Protein AF-Q3YA37-F1 (afdb_monomer_lite)

Sequence (176 aa):
VKPDPPDDLQAEIMKQGTLKVFWLKPISAAYELKYQVRYSVKAPETNSQVYLLVNETSVIISDIQPCTEMSIEVRCINSHKTGLWSNWSKTWVLNSQDVFYYPKKVLASSGSSMSVSCLFCDNGKKVPSGNITWWLNFGEKIPEHQYRAISDYFSEVTLTDLNTTKPKGKFRYDAL

Radius of gyration: 19.93 Å; chains: 1; bounding box: 53×43×51 Å

Structure (mmCIF, N/CA/C/O backbone):
data_AF-Q3YA37-F1
#
_entry.id   AF-Q3YA37-F1
#
loop_
_atom_site.group_PDB
_atom_sit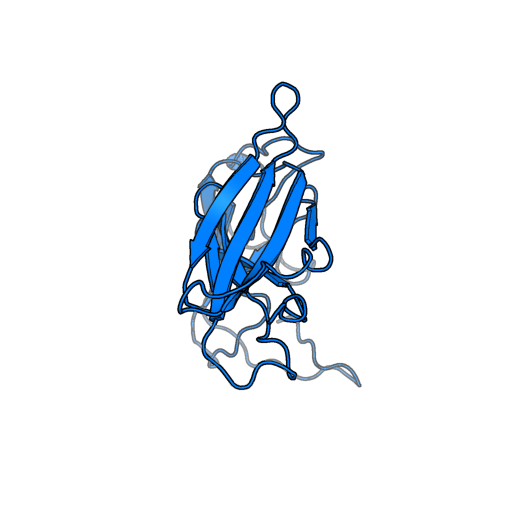e.id
_atom_site.type_symbol
_atom_site.label_atom_id
_atom_site.label_alt_id
_atom_site.label_comp_id
_atom_site.label_asym_id
_atom_site.label_entity_id
_atom_site.label_seq_id
_atom_site.pdbx_PDB_ins_code
_atom_site.Cartn_x
_atom_site.Cartn_y
_atom_site.Cartn_z
_atom_site.occupancy
_atom_site.B_iso_or_equiv
_atom_site.auth_seq_id
_atom_site.auth_comp_id
_atom_site.auth_asym_id
_atom_site.auth_atom_id
_atom_site.pdbx_PDB_model_num
ATOM 1 N N . VAL A 1 1 ? 19.398 -0.847 -25.204 1.00 77.00 1 VAL A N 1
ATOM 2 C CA . VAL A 1 1 ? 17.927 -0.990 -25.326 1.00 77.00 1 VAL A CA 1
ATOM 3 C C . VAL A 1 1 ? 17.275 -0.175 -24.219 1.00 77.00 1 VAL A C 1
ATOM 5 O O . VAL A 1 1 ? 17.827 -0.148 -23.124 1.00 77.00 1 VAL A O 1
ATOM 8 N N . LYS A 1 2 ? 16.184 0.541 -24.510 1.00 90.19 2 LYS A N 1
ATOM 9 C CA . LYS A 1 2 ? 15.376 1.261 -23.514 1.00 90.19 2 LYS A CA 1
ATOM 10 C C . LYS A 1 2 ? 14.102 0.434 -23.275 1.00 90.19 2 LYS A C 1
ATOM 12 O O . LYS A 1 2 ? 13.390 0.228 -24.252 1.00 90.19 2 LYS A O 1
ATOM 17 N N . PRO A 1 3 ? 13.850 -0.082 -22.059 1.00 93.19 3 PRO A N 1
ATOM 18 C CA . PRO A 1 3 ? 12.630 -0.829 -21.769 1.00 93.19 3 PRO A CA 1
ATOM 19 C C . PRO A 1 3 ? 11.413 0.098 -21.661 1.00 93.19 3 PRO A C 1
ATOM 21 O O . PRO A 1 3 ? 11.553 1.303 -21.412 1.00 93.19 3 PRO A O 1
ATOM 24 N N . ASP A 1 4 ? 10.230 -0.492 -21.793 1.00 95.69 4 ASP A N 1
ATOM 25 C CA . ASP A 1 4 ? 8.965 0.151 -21.437 1.00 95.69 4 ASP A CA 1
ATOM 26 C C . ASP A 1 4 ? 8.859 0.346 -19.910 1.00 95.69 4 ASP A C 1
ATOM 28 O O . ASP A 1 4 ? 9.530 -0.359 -19.146 1.00 95.69 4 ASP A O 1
ATOM 32 N N . PRO A 1 5 ? 8.095 1.345 -19.429 1.00 96.94 5 PRO A N 1
ATOM 33 C CA . PRO A 1 5 ? 7.883 1.542 -17.997 1.00 96.94 5 PRO A CA 1
ATOM 34 C C . PRO A 1 5 ? 7.124 0.359 -17.372 1.00 96.94 5 PRO A C 1
ATOM 36 O O . PRO A 1 5 ? 6.339 -0.281 -18.066 1.00 96.94 5 PRO A O 1
ATOM 39 N N . PRO A 1 6 ? 7.317 0.080 -16.070 1.00 97.38 6 PRO A N 1
ATOM 40 C CA . PRO A 1 6 ? 6.510 -0.901 -15.350 1.00 97.38 6 PRO A CA 1
ATOM 41 C C . PRO A 1 6 ? 5.007 -0.617 -15.434 1.00 97.38 6 PRO A C 1
ATOM 43 O O . PRO A 1 6 ? 4.584 0.542 -15.356 1.00 97.38 6 PRO A O 1
ATOM 46 N N . ASP A 1 7 ? 4.226 -1.689 -15.535 1.00 94.81 7 ASP A N 1
ATOM 47 C CA . ASP A 1 7 ? 2.770 -1.647 -15.654 1.00 94.81 7 ASP A CA 1
ATOM 48 C C . ASP A 1 7 ? 2.093 -1.822 -14.286 1.00 94.81 7 ASP A C 1
ATOM 50 O O . ASP A 1 7 ? 2.684 -2.362 -13.354 1.00 94.81 7 ASP A O 1
ATOM 54 N N . ASP A 1 8 ? 0.840 -1.375 -14.175 1.00 95.38 8 ASP A N 1
ATOM 55 C CA . ASP A 1 8 ? -0.047 -1.627 -13.025 1.00 95.38 8 ASP A CA 1
ATOM 56 C C . ASP A 1 8 ? 0.591 -1.358 -11.643 1.00 95.38 8 ASP A C 1
ATOM 58 O O . ASP A 1 8 ? 0.600 -2.205 -10.751 1.00 95.38 8 ASP A O 1
ATOM 62 N N . LEU A 1 9 ? 1.168 -0.161 -11.472 1.00 97.19 9 LEU A N 1
ATOM 63 C CA . LEU A 1 9 ? 1.678 0.284 -10.175 1.00 97.19 9 LEU A CA 1
ATOM 64 C C . LEU A 1 9 ? 0.527 0.434 -9.172 1.00 97.19 9 LEU A C 1
ATOM 66 O O . LEU A 1 9 ? -0.370 1.262 -9.351 1.00 97.19 9 LEU A O 1
ATOM 70 N N . GLN A 1 10 ? 0.610 -0.319 -8.081 1.00 94.06 10 GLN A N 1
ATOM 71 C CA . GLN A 1 10 ? -0.346 -0.313 -6.984 1.00 94.06 10 GLN A CA 1
ATOM 72 C C . GLN A 1 10 ? 0.375 -0.245 -5.637 1.00 94.06 10 GLN A C 1
ATOM 74 O O . GLN A 1 10 ? 1.565 -0.549 -5.515 1.00 94.06 10 GLN A O 1
ATOM 79 N N . ALA A 1 11 ? -0.367 0.143 -4.602 1.00 90.12 11 ALA A N 1
ATOM 80 C CA . ALA A 1 11 ? 0.121 0.099 -3.238 1.00 90.12 11 ALA A CA 1
ATOM 81 C C . ALA A 1 11 ? -0.984 -0.273 -2.244 1.00 90.12 11 ALA A C 1
ATOM 83 O O . ALA A 1 11 ? -2.157 0.068 -2.420 1.00 90.12 11 ALA A O 1
ATOM 84 N N . GLU A 1 12 ? -0.594 -0.975 -1.184 1.00 86.69 12 GLU A N 1
ATOM 85 C CA . GLU A 1 12 ? -1.468 -1.428 -0.108 1.00 86.69 12 GLU A CA 1
ATOM 86 C C . GLU A 1 12 ? -0.856 -1.082 1.251 1.00 86.69 12 GLU A C 1
ATOM 88 O O . GLU A 1 12 ? 0.311 -1.377 1.512 1.00 86.69 12 GLU A O 1
ATOM 93 N N . ILE A 1 13 ? -1.650 -0.445 2.117 1.00 85.00 13 ILE A N 1
ATOM 94 C CA . ILE A 1 13 ? -1.270 -0.224 3.514 1.00 85.00 13 ILE A CA 1
ATOM 95 C C . ILE A 1 13 ? -1.368 -1.560 4.239 1.00 85.00 13 ILE A C 1
ATOM 97 O O . ILE A 1 13 ? -2.408 -2.212 4.227 1.00 85.00 13 ILE A O 1
ATOM 101 N N . MET A 1 14 ? -0.278 -1.939 4.881 1.00 85.50 14 MET A N 1
ATOM 102 C CA . MET A 1 14 ? -0.121 -3.166 5.640 1.00 85.50 14 MET A CA 1
ATOM 103 C C . MET A 1 14 ? -0.253 -2.879 7.143 1.00 85.50 14 MET A C 1
ATOM 105 O O . MET A 1 14 ? -0.517 -1.754 7.584 1.00 85.50 14 MET A O 1
ATOM 109 N N . LYS A 1 15 ? -0.030 -3.907 7.970 1.00 78.81 15 LYS A N 1
ATOM 110 C CA . LYS A 1 15 ? 0.049 -3.734 9.426 1.00 78.81 15 LYS A CA 1
ATOM 111 C C . LYS A 1 15 ? 1.101 -2.683 9.796 1.00 78.81 15 LYS A C 1
ATOM 113 O O . LYS A 1 15 ? 2.104 -2.514 9.099 1.00 78.81 15 LYS A O 1
ATOM 118 N N . GLN A 1 16 ? 0.863 -2.013 10.924 1.00 74.94 16 GLN A N 1
ATOM 119 C CA . GLN A 1 16 ? 1.762 -1.010 11.507 1.00 74.94 16 GLN A CA 1
ATOM 120 C C . GLN A 1 16 ? 2.006 0.218 10.609 1.00 74.94 16 GLN A C 1
ATOM 122 O O . GLN A 1 16 ? 2.973 0.939 10.820 1.00 74.94 16 GLN A O 1
ATOM 127 N N . GLY A 1 17 ? 1.141 0.468 9.618 1.00 75.25 17 GLY A N 1
ATOM 128 C CA . GLY A 1 17 ? 1.246 1.647 8.754 1.00 75.25 17 GLY A CA 1
ATOM 129 C C . GLY A 1 17 ? 2.366 1.573 7.714 1.00 75.25 17 GLY A C 1
ATOM 130 O O . GLY A 1 17 ? 2.787 2.607 7.212 1.00 75.25 17 GLY A O 1
ATOM 131 N N . THR A 1 18 ? 2.853 0.374 7.382 1.00 86.56 18 THR A N 1
ATOM 132 C CA . THR A 1 18 ? 3.827 0.179 6.292 1.00 86.56 18 THR A CA 1
ATOM 133 C C . THR A 1 18 ? 3.122 0.106 4.933 1.00 86.56 18 THR A C 1
ATOM 135 O O . THR A 1 18 ? 1.975 -0.332 4.857 1.00 86.56 18 THR A O 1
ATOM 138 N N . LEU A 1 19 ? 3.776 0.532 3.847 1.00 88.81 19 LEU A N 1
ATOM 139 C CA . LEU A 1 19 ? 3.214 0.500 2.491 1.00 88.81 19 LEU A CA 1
ATOM 140 C C . LEU A 1 19 ? 3.881 -0.601 1.691 1.00 88.81 19 LEU A C 1
ATOM 142 O O . LEU A 1 19 ? 5.085 -0.542 1.445 1.00 88.81 19 LEU A O 1
ATOM 146 N N . LYS A 1 20 ? 3.109 -1.564 1.205 1.00 93.31 20 LYS A N 1
ATOM 147 C CA . LYS A 1 20 ? 3.582 -2.469 0.166 1.00 93.31 20 LYS A CA 1
ATOM 148 C C . LYS A 1 20 ? 3.272 -1.856 -1.190 1.00 93.31 20 LYS A C 1
ATOM 150 O O . LYS A 1 20 ? 2.111 -1.764 -1.566 1.00 93.31 20 LYS A O 1
ATOM 155 N N . VAL A 1 21 ? 4.305 -1.473 -1.927 1.00 95.31 21 VAL A N 1
ATOM 156 C CA . VAL A 1 21 ? 4.206 -1.002 -3.312 1.00 95.31 21 VAL A CA 1
ATOM 157 C C . VAL A 1 21 ? 4.575 -2.155 -4.232 1.00 95.31 21 VAL A C 1
ATOM 159 O O . VAL A 1 21 ? 5.564 -2.842 -3.983 1.00 95.31 21 VAL A O 1
ATOM 162 N N . PHE A 1 22 ? 3.804 -2.386 -5.288 1.00 97.38 22 PHE A N 1
ATOM 163 C CA . PHE A 1 22 ? 4.062 -3.458 -6.245 1.00 97.38 22 PHE A CA 1
ATOM 164 C C . PHE A 1 22 ? 3.600 -3.076 -7.650 1.00 97.38 22 PHE A C 1
ATOM 166 O O . PHE A 1 22 ? 2.759 -2.200 -7.827 1.00 97.38 22 PHE A O 1
ATOM 173 N N . TRP A 1 23 ? 4.202 -3.705 -8.652 1.00 97.94 23 TRP A N 1
ATOM 174 C CA . TRP A 1 23 ? 3.953 -3.438 -10.067 1.00 97.94 23 TRP A CA 1
ATOM 175 C C . TRP A 1 23 ? 4.158 -4.707 -10.891 1.00 97.94 23 TRP A C 1
ATOM 177 O O . TRP A 1 23 ? 4.643 -5.727 -10.396 1.00 97.94 23 TRP A O 1
ATOM 187 N N . LEU A 1 24 ? 3.813 -4.638 -12.171 1.00 97.19 24 LEU A N 1
ATOM 188 C CA . LEU A 1 24 ? 4.059 -5.690 -13.143 1.00 97.19 24 LEU A CA 1
ATOM 189 C C . LEU A 1 24 ? 5.294 -5.374 -13.988 1.00 97.19 24 LEU A C 1
ATOM 191 O O . LEU A 1 24 ? 5.595 -4.226 -14.332 1.00 97.19 24 LEU A O 1
ATOM 195 N N . LYS A 1 25 ? 6.031 -6.434 -14.327 1.00 95.38 25 LYS A N 1
ATOM 196 C CA . LYS A 1 25 ? 7.116 -6.370 -15.304 1.00 95.38 25 LYS A CA 1
ATOM 197 C C . LYS A 1 25 ? 6.522 -6.025 -16.683 1.00 95.38 25 LYS A C 1
ATOM 199 O O . LYS A 1 25 ? 5.542 -6.668 -17.057 1.00 95.38 25 LYS A O 1
ATOM 204 N N . PRO A 1 26 ? 7.126 -5.104 -17.458 1.00 93.81 26 PRO A N 1
ATOM 205 C CA . PRO A 1 26 ? 6.661 -4.810 -18.811 1.00 93.81 26 PRO A CA 1
ATOM 206 C C . PRO A 1 26 ? 6.674 -6.069 -19.686 1.00 93.81 26 PRO A C 1
ATOM 208 O O . PRO A 1 26 ? 7.682 -6.780 -19.727 1.00 93.81 26 PRO A O 1
ATOM 211 N N . ILE A 1 27 ? 5.589 -6.328 -20.419 1.00 88.81 27 ILE A N 1
ATOM 212 C CA . ILE A 1 27 ? 5.433 -7.545 -21.246 1.00 88.81 27 ILE A CA 1
ATOM 213 C C . ILE A 1 27 ? 6.518 -7.639 -22.333 1.00 88.81 27 ILE A C 1
ATOM 215 O O . ILE A 1 27 ? 6.970 -8.730 -22.677 1.00 88.81 27 ILE A O 1
ATOM 219 N N . SER A 1 28 ? 6.982 -6.497 -22.846 1.00 85.44 28 SER A N 1
ATOM 220 C CA . SER A 1 28 ? 8.041 -6.413 -23.859 1.00 85.44 28 SER A CA 1
ATOM 221 C C . SER A 1 28 ? 9.432 -6.812 -23.339 1.00 85.44 28 SER A C 1
ATOM 223 O O . SER A 1 28 ? 10.348 -7.054 -24.130 1.00 85.44 28 SER A O 1
ATOM 225 N N . ALA A 1 29 ? 9.626 -6.904 -22.019 1.00 83.81 29 ALA A N 1
ATOM 226 C CA . ALA A 1 29 ? 10.924 -7.177 -21.417 1.00 83.81 29 ALA A CA 1
ATOM 227 C C . ALA A 1 29 ? 11.203 -8.688 -21.290 1.00 83.81 29 ALA A C 1
ATOM 229 O O . ALA A 1 29 ? 10.882 -9.327 -20.288 1.00 83.81 29 ALA A O 1
ATOM 230 N N . ALA A 1 30 ? 11.916 -9.246 -22.271 1.00 86.12 30 ALA A N 1
ATOM 231 C CA . ALA A 1 30 ? 12.370 -10.645 -22.269 1.00 86.12 30 ALA A CA 1
ATOM 232 C C . ALA A 1 30 ? 13.601 -10.927 -21.372 1.00 86.12 30 ALA A C 1
ATOM 234 O O . ALA A 1 30 ? 14.099 -12.046 -21.330 1.00 86.12 30 ALA A O 1
ATOM 235 N N . TYR A 1 31 ? 14.118 -9.919 -20.668 1.00 87.50 31 TYR A N 1
ATOM 236 C CA . TYR A 1 31 ? 15.343 -9.989 -19.863 1.00 87.50 31 TYR A CA 1
ATOM 237 C C . TYR A 1 31 ? 15.100 -9.517 -18.428 1.00 87.50 31 TYR A C 1
ATOM 239 O O . TYR A 1 31 ? 14.060 -8.929 -18.124 1.00 87.50 31 TYR A O 1
ATOM 247 N N . GLU A 1 32 ? 16.056 -9.776 -17.538 1.00 91.88 32 GLU A N 1
ATOM 248 C CA . GLU A 1 32 ? 15.985 -9.338 -16.143 1.00 91.88 32 GLU A CA 1
ATOM 249 C C . GLU A 1 32 ? 16.104 -7.816 -16.012 1.00 91.88 32 GLU A C 1
ATOM 251 O O . GLU A 1 32 ? 16.886 -7.161 -16.710 1.00 91.88 32 GLU A O 1
ATOM 256 N N . LEU A 1 33 ? 15.332 -7.247 -15.088 1.00 94.44 33 LEU A N 1
ATOM 257 C CA . LEU A 1 33 ? 15.251 -5.807 -14.865 1.00 94.44 33 LEU A CA 1
ATOM 258 C C . LEU A 1 33 ? 15.659 -5.444 -13.439 1.00 94.44 33 LEU A C 1
ATOM 260 O O . LEU A 1 33 ? 15.502 -6.218 -12.502 1.00 94.44 33 LEU A O 1
ATOM 264 N N . LYS A 1 34 ? 16.169 -4.225 -13.290 1.00 95.44 34 LYS A N 1
ATOM 265 C CA . LYS A 1 34 ? 16.292 -3.526 -12.012 1.00 95.44 34 LYS A CA 1
ATOM 266 C C . LYS A 1 34 ? 15.345 -2.349 -12.015 1.00 95.44 34 LYS A C 1
ATOM 268 O O . LYS A 1 34 ? 15.185 -1.686 -13.041 1.00 95.44 34 LYS A O 1
ATOM 273 N N . TYR A 1 35 ? 14.764 -2.068 -10.865 1.00 97.06 35 TYR A N 1
ATOM 274 C CA . TYR A 1 35 ? 13.771 -1.025 -10.704 1.00 97.06 35 TYR A CA 1
ATOM 275 C C . TYR A 1 35 ? 14.312 0.088 -9.824 1.00 97.06 35 TYR A C 1
ATOM 277 O O . TYR A 1 35 ? 15.097 -0.137 -8.900 1.00 97.06 35 TYR A O 1
ATOM 285 N N . GLN A 1 36 ? 13.877 1.301 -10.132 1.00 97.50 36 GLN A N 1
ATOM 286 C CA . GLN A 1 36 ? 14.015 2.441 -9.251 1.00 97.50 36 GLN A CA 1
ATOM 287 C C . GLN A 1 36 ? 12.623 2.931 -8.892 1.00 97.50 36 GLN A C 1
ATOM 289 O O . GLN A 1 36 ? 11.840 3.270 -9.779 1.00 97.50 36 GLN A O 1
ATOM 294 N N . VAL A 1 37 ? 12.350 2.984 -7.598 1.00 97.38 37 VAL A N 1
ATOM 295 C CA . VAL A 1 37 ? 11.141 3.574 -7.036 1.00 97.38 37 VAL A CA 1
ATOM 296 C C . VAL A 1 37 ? 11.489 4.984 -6.592 1.00 97.38 37 VAL A C 1
ATOM 298 O O . VAL A 1 37 ? 12.501 5.184 -5.920 1.00 97.38 37 VAL A O 1
ATOM 301 N N . ARG A 1 38 ? 10.668 5.956 -6.978 1.00 95.38 38 ARG A N 1
ATOM 302 C CA . ARG A 1 38 ? 10.697 7.316 -6.446 1.00 95.38 38 ARG A CA 1
ATOM 303 C C . ARG A 1 38 ? 9.415 7.545 -5.673 1.00 95.38 38 ARG A C 1
ATOM 305 O O . ARG A 1 38 ? 8.337 7.288 -6.203 1.00 95.38 38 ARG A O 1
ATOM 312 N N . TYR A 1 39 ? 9.534 8.082 -4.468 1.00 92.12 39 TYR A N 1
ATOM 313 C CA . TYR A 1 39 ? 8.384 8.624 -3.765 1.00 92.12 39 TYR A CA 1
ATOM 314 C C . TYR A 1 39 ? 8.680 9.990 -3.167 1.00 92.12 39 TYR A C 1
ATOM 316 O O . TYR A 1 39 ? 9.826 10.319 -2.862 1.00 92.12 39 TYR A O 1
ATOM 324 N N . SER A 1 40 ? 7.629 10.787 -3.019 1.00 87.69 40 SER A N 1
ATOM 325 C CA . SER A 1 40 ? 7.673 12.054 -2.299 1.00 87.69 40 SER A CA 1
ATOM 326 C C . SER A 1 40 ? 6.481 12.183 -1.381 1.00 87.69 40 SER A C 1
ATOM 328 O O . SER A 1 40 ? 5.369 11.798 -1.745 1.00 87.69 40 SER A O 1
ATOM 330 N N . VAL A 1 41 ? 6.734 12.764 -0.217 1.00 81.19 41 VAL A N 1
ATOM 331 C CA . VAL A 1 41 ? 5.715 13.132 0.757 1.00 81.19 41 VAL A CA 1
ATOM 332 C C . VAL A 1 41 ? 5.505 14.635 0.637 1.00 81.19 41 VAL A C 1
ATOM 334 O O . VAL A 1 41 ? 6.457 15.404 0.777 1.00 81.19 41 VAL A O 1
ATOM 337 N N . LYS A 1 42 ? 4.276 15.072 0.352 1.00 71.56 42 LYS A N 1
ATOM 338 C CA . LYS A 1 42 ? 3.930 16.495 0.378 1.00 71.56 42 LYS A CA 1
ATOM 339 C C . LYS A 1 42 ? 3.845 16.944 1.835 1.00 71.56 42 LYS A C 1
ATOM 341 O O . LYS A 1 42 ? 2.798 16.820 2.469 1.00 71.56 42 LYS A O 1
ATOM 346 N N . ALA A 1 43 ? 4.957 17.443 2.364 1.00 64.06 43 ALA A N 1
ATOM 347 C CA . ALA A 1 43 ? 5.006 18.126 3.650 1.00 64.06 43 ALA A CA 1
ATOM 348 C C . ALA A 1 43 ? 5.012 19.654 3.439 1.00 64.06 43 ALA A C 1
ATOM 350 O O . ALA A 1 43 ? 5.535 20.117 2.422 1.00 64.06 43 ALA A O 1
ATOM 351 N N . PRO A 1 44 ? 4.482 20.454 4.387 1.00 57.22 44 PRO A N 1
ATOM 352 C CA . PRO A 1 44 ? 4.371 21.910 4.234 1.00 57.22 44 PRO A CA 1
ATOM 353 C C . PRO A 1 44 ? 5.709 22.629 4.002 1.00 57.22 44 PRO A C 1
ATOM 355 O O . PRO A 1 44 ? 5.722 23.722 3.445 1.00 57.22 44 PRO A O 1
ATOM 358 N N . GLU A 1 45 ? 6.830 22.021 4.406 1.00 57.59 45 GLU A N 1
ATOM 359 C CA . GLU A 1 45 ? 8.135 22.693 4.464 1.00 57.59 45 GLU A CA 1
ATOM 360 C C . GLU A 1 45 ? 9.229 22.006 3.627 1.00 57.59 45 GLU A C 1
ATOM 362 O O . GLU A 1 45 ? 10.322 22.545 3.477 1.00 57.59 45 GLU A O 1
ATOM 367 N N . THR A 1 46 ? 8.976 20.822 3.056 1.00 57.94 46 THR A N 1
ATOM 368 C CA . THR A 1 46 ? 9.983 20.089 2.266 1.00 57.94 46 THR A CA 1
ATOM 369 C C . THR A 1 46 ? 9.333 19.086 1.315 1.00 57.94 46 THR A C 1
ATOM 371 O O . THR A 1 46 ? 8.728 18.108 1.741 1.00 57.94 46 THR A O 1
ATOM 374 N N . ASN A 1 47 ? 9.521 19.279 0.006 1.00 63.72 47 ASN A N 1
ATOM 375 C CA . ASN A 1 47 ? 9.260 18.238 -0.992 1.00 63.72 47 ASN A CA 1
ATOM 376 C C . ASN A 1 47 ? 10.474 17.301 -1.049 1.00 63.72 47 ASN A C 1
ATOM 378 O O . ASN A 1 47 ? 11.315 17.415 -1.943 1.00 63.72 47 ASN A O 1
ATOM 382 N N . SER A 1 48 ? 10.617 16.412 -0.065 1.00 74.69 48 SER A N 1
ATOM 383 C CA . SER A 1 48 ? 11.669 15.397 -0.103 1.00 74.69 48 SER A CA 1
ATOM 384 C C . SER A 1 48 ? 11.310 14.316 -1.127 1.00 74.69 48 SER A C 1
ATOM 386 O O . SER A 1 48 ? 10.177 13.838 -1.194 1.00 74.69 48 SER A O 1
ATOM 388 N N . GLN A 1 49 ? 12.282 13.952 -1.966 1.00 86.50 49 GLN A N 1
ATOM 389 C CA . GLN A 1 49 ? 12.180 12.819 -2.883 1.00 86.50 49 GLN A CA 1
ATOM 390 C C . GLN A 1 49 ? 13.142 11.733 -2.427 1.00 86.50 49 GLN A C 1
ATOM 392 O O . GLN A 1 49 ? 14.346 11.970 -2.325 1.00 86.50 49 GLN A O 1
ATOM 397 N N . VAL A 1 50 ? 12.613 10.539 -2.195 1.00 90.94 50 VAL A N 1
ATOM 398 C CA . VAL A 1 50 ? 13.397 9.361 -1.836 1.00 90.94 50 VAL A CA 1
ATOM 399 C C . VAL A 1 50 ? 13.443 8.414 -3.027 1.00 90.94 50 VAL A C 1
ATOM 401 O O . VAL A 1 50 ? 12.460 8.249 -3.751 1.00 90.94 50 VAL A O 1
ATOM 404 N N . TYR A 1 51 ? 14.607 7.801 -3.234 1.00 94.31 51 TYR A N 1
ATOM 405 C CA . TYR A 1 51 ? 14.857 6.866 -4.322 1.00 94.31 51 TYR A CA 1
ATOM 406 C C . TYR A 1 51 ? 15.313 5.522 -3.762 1.00 94.31 51 TYR A C 1
ATOM 408 O O . TYR A 1 51 ? 16.320 5.452 -3.061 1.00 94.31 51 TYR A O 1
ATOM 416 N N . LEU A 1 52 ? 14.612 4.451 -4.126 1.00 95.50 52 LEU A N 1
ATOM 417 C CA . LEU A 1 52 ? 14.955 3.078 -3.757 1.00 95.50 52 LEU A CA 1
ATOM 418 C C . LEU A 1 52 ? 15.319 2.288 -5.013 1.00 95.50 52 LEU A C 1
ATOM 420 O O . LEU A 1 52 ? 14.660 2.420 -6.042 1.00 95.50 52 LEU A O 1
ATOM 424 N N . LEU A 1 53 ? 16.363 1.464 -4.938 1.00 96.12 53 LEU A N 1
ATOM 425 C CA . LEU A 1 53 ? 16.738 0.531 -6.001 1.00 96.12 53 LEU A CA 1
ATOM 426 C C . LEU A 1 53 ? 16.405 -0.890 -5.561 1.00 96.12 53 LEU A C 1
ATOM 428 O O . LEU A 1 53 ? 16.885 -1.334 -4.522 1.00 96.12 53 LEU A O 1
ATOM 432 N N . VAL A 1 54 ? 15.617 -1.601 -6.364 1.00 96.38 54 VAL A N 1
ATOM 433 C CA . VAL A 1 54 ? 15.177 -2.968 -6.060 1.00 96.38 54 VAL A CA 1
ATOM 434 C C . VAL A 1 54 ? 15.271 -3.863 -7.291 1.00 96.38 54 VAL A C 1
ATOM 436 O O . VAL A 1 54 ? 15.191 -3.397 -8.428 1.00 96.38 54 VAL A O 1
ATOM 439 N N . ASN A 1 55 ? 15.468 -5.160 -7.067 1.00 94.69 55 ASN A N 1
ATOM 440 C CA . ASN A 1 55 ? 15.503 -6.161 -8.140 1.00 94.69 55 ASN A CA 1
ATOM 441 C C . ASN A 1 55 ? 14.139 -6.846 -8.332 1.00 94.69 55 ASN A C 1
ATOM 443 O O . ASN A 1 55 ? 13.889 -7.446 -9.370 1.00 94.69 55 ASN A O 1
ATOM 447 N N . GLU A 1 56 ? 13.267 -6.753 -7.334 1.00 95.88 56 GLU A N 1
ATOM 448 C CA . GLU A 1 56 ? 11.942 -7.367 -7.326 1.00 95.88 56 GLU A CA 1
ATOM 449 C C . GLU A 1 56 ? 10.881 -6.390 -7.836 1.00 95.88 56 GLU A C 1
ATOM 451 O O . GLU A 1 56 ? 11.111 -5.184 -7.921 1.00 95.88 56 GLU A O 1
ATOM 456 N N . THR A 1 57 ? 9.691 -6.904 -8.146 1.00 96.81 57 THR A N 1
ATOM 457 C CA . THR A 1 57 ? 8.542 -6.096 -8.581 1.00 96.81 57 THR A CA 1
ATOM 458 C C . THR A 1 57 ? 7.692 -5.577 -7.417 1.00 96.81 57 THR A C 1
ATOM 460 O O . THR A 1 57 ? 6.513 -5.264 -7.581 1.00 96.81 57 THR A O 1
ATOM 463 N N . SER A 1 58 ? 8.273 -5.518 -6.216 1.00 97.38 58 SER A N 1
ATOM 464 C CA . SER A 1 58 ? 7.639 -4.937 -5.038 1.00 97.38 58 SER A CA 1
ATOM 465 C C . SER A 1 58 ? 8.661 -4.396 -4.045 1.00 97.38 58 SER A C 1
ATOM 467 O O . SER A 1 58 ? 9.815 -4.820 -4.039 1.00 97.38 58 SER A O 1
ATOM 469 N N . VAL A 1 59 ? 8.230 -3.464 -3.197 1.00 96.50 59 VAL A N 1
ATOM 470 C CA . VAL A 1 59 ? 9.021 -2.904 -2.097 1.00 96.50 59 VAL A CA 1
ATOM 471 C C . VAL A 1 59 ? 8.113 -2.551 -0.919 1.00 96.50 59 VAL A C 1
ATOM 473 O O . VAL A 1 59 ? 6.951 -2.189 -1.109 1.00 96.50 59 VAL A O 1
ATOM 476 N N . ILE A 1 60 ? 8.644 -2.654 0.300 1.00 94.38 60 ILE A N 1
ATOM 477 C CA . ILE A 1 60 ? 7.981 -2.174 1.516 1.00 94.38 60 ILE A CA 1
ATOM 478 C C . ILE A 1 60 ? 8.588 -0.821 1.895 1.00 94.38 60 ILE A C 1
ATOM 480 O O . ILE A 1 60 ? 9.805 -0.704 2.018 1.00 94.38 60 ILE A O 1
ATOM 484 N N . ILE A 1 61 ? 7.736 0.184 2.079 1.00 90.81 61 ILE A N 1
ATOM 485 C CA . ILE A 1 61 ? 8.091 1.522 2.558 1.00 90.81 61 ILE A CA 1
ATOM 486 C C . ILE A 1 61 ? 7.578 1.636 3.995 1.00 90.81 61 ILE A C 1
ATOM 488 O O . ILE A 1 61 ? 6.373 1.548 4.236 1.00 90.81 61 ILE A O 1
ATOM 492 N N . SER A 1 62 ? 8.490 1.774 4.954 1.00 85.00 62 SER A N 1
ATOM 493 C CA . SER A 1 62 ? 8.161 1.731 6.388 1.00 85.00 62 SER A CA 1
ATOM 494 C C . SER A 1 62 ? 8.007 3.113 7.026 1.00 85.00 62 SER A C 1
ATOM 496 O O . SER A 1 62 ? 7.469 3.230 8.118 1.00 85.00 62 SER A O 1
ATOM 498 N N . ASP A 1 63 ? 8.481 4.1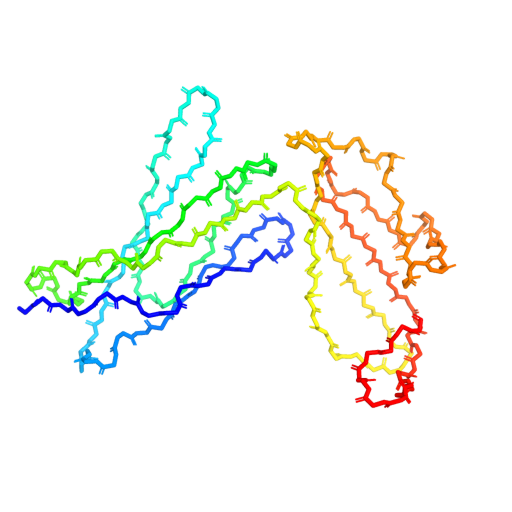53 6.352 1.00 73.44 63 ASP A N 1
ATOM 499 C CA . ASP A 1 63 ? 8.551 5.546 6.791 1.00 73.44 63 ASP A CA 1
ATOM 500 C C . ASP A 1 63 ? 7.396 6.391 6.232 1.00 73.44 63 ASP A C 1
ATOM 502 O O . ASP A 1 63 ? 7.571 7.569 5.918 1.00 73.44 63 ASP A O 1
ATOM 506 N N . ILE A 1 64 ? 6.199 5.808 6.088 1.00 76.56 64 ILE A N 1
ATOM 507 C CA . ILE A 1 64 ? 5.038 6.614 5.700 1.00 76.56 64 ILE A CA 1
ATOM 508 C C . ILE A 1 64 ? 4.711 7.565 6.847 1.00 76.56 64 ILE A C 1
ATOM 510 O O . ILE A 1 64 ? 4.425 7.126 7.960 1.00 76.56 64 ILE A O 1
ATOM 514 N N . GLN A 1 65 ? 4.667 8.860 6.552 1.00 76.44 65 GLN A N 1
ATOM 515 C CA . GLN A 1 65 ? 4.053 9.832 7.442 1.00 76.44 65 GLN A CA 1
ATOM 516 C C . GLN A 1 65 ? 2.525 9.764 7.270 1.00 76.44 65 GLN A C 1
ATOM 518 O O . GLN A 1 65 ? 2.025 10.113 6.196 1.00 76.44 65 GLN A O 1
ATOM 523 N N . PRO A 1 66 ? 1.751 9.340 8.284 1.00 78.00 66 PRO A N 1
ATOM 524 C CA . PRO A 1 66 ? 0.295 9.337 8.188 1.00 78.00 66 PRO A CA 1
ATOM 525 C C . PRO A 1 66 ? -0.257 10.742 7.936 1.00 78.00 66 PRO A C 1
ATOM 527 O O . PRO A 1 66 ? 0.367 11.741 8.300 1.00 78.00 66 PRO A O 1
ATOM 530 N N . CYS A 1 67 ? -1.445 10.816 7.345 1.00 78.44 67 CYS A N 1
ATOM 531 C CA . CYS A 1 67 ? -2.164 12.062 7.060 1.00 78.44 67 CYS A CA 1
ATOM 532 C C . CYS A 1 67 ? -1.466 13.017 6.082 1.00 78.44 67 CYS A C 1
ATOM 534 O O . CYS A 1 67 ? -1.774 14.208 6.045 1.00 78.44 67 CYS A O 1
ATOM 536 N N . THR A 1 68 ? -0.545 12.501 5.273 1.00 79.19 68 THR A N 1
ATOM 537 C CA . THR A 1 68 ? 0.110 13.233 4.189 1.00 79.19 68 THR A CA 1
ATOM 538 C C . THR A 1 68 ? -0.275 12.675 2.821 1.00 79.19 68 THR A C 1
ATOM 540 O O . THR A 1 68 ? -0.691 11.519 2.682 1.00 79.19 68 THR A O 1
ATOM 543 N N . GLU A 1 69 ? -0.158 13.512 1.792 1.00 84.44 69 GLU A N 1
ATOM 544 C CA . GLU A 1 69 ? -0.272 13.060 0.410 1.00 84.44 69 GLU A CA 1
ATOM 545 C C . GLU A 1 69 ? 1.093 12.544 -0.055 1.00 84.44 69 GLU A C 1
ATOM 547 O O . GLU A 1 69 ? 2.103 13.248 0.034 1.00 84.44 69 GLU A O 1
ATOM 552 N N . MET A 1 70 ? 1.117 11.314 -0.558 1.00 86.75 70 MET A N 1
ATOM 553 C CA . MET A 1 70 ? 2.327 10.664 -1.051 1.00 86.75 70 MET A CA 1
ATOM 554 C C . MET A 1 70 ? 2.145 10.292 -2.518 1.00 86.75 70 MET A C 1
ATOM 556 O O . MET A 1 70 ? 1.132 9.706 -2.891 1.00 86.75 70 MET A O 1
ATOM 560 N N . SER A 1 71 ? 3.140 10.593 -3.347 1.00 91.12 71 SER A N 1
ATOM 561 C CA . SER A 1 71 ? 3.170 10.184 -4.755 1.00 91.12 71 SER A CA 1
ATOM 562 C C . SER A 1 71 ? 4.298 9.195 -5.000 1.00 91.12 71 SER A C 1
ATOM 564 O O . SER A 1 71 ? 5.407 9.406 -4.513 1.00 91.12 71 SER A O 1
ATOM 566 N N . ILE A 1 72 ? 4.022 8.146 -5.774 1.00 94.19 72 ILE A N 1
ATOM 567 C CA . ILE A 1 72 ? 4.933 7.031 -6.035 1.00 94.19 72 ILE A CA 1
ATOM 568 C C . ILE A 1 72 ? 5.005 6.771 -7.534 1.00 94.19 72 ILE A C 1
ATOM 570 O O . ILE A 1 72 ? 3.986 6.733 -8.225 1.00 94.19 72 ILE A O 1
ATOM 574 N N . GLU A 1 73 ? 6.216 6.563 -8.032 1.00 97.12 73 GLU A N 1
ATOM 575 C CA . GLU A 1 73 ? 6.494 6.223 -9.423 1.00 97.12 73 GLU A CA 1
ATOM 576 C C . GLU A 1 73 ? 7.602 5.179 -9.487 1.00 97.12 73 GLU A C 1
ATOM 578 O O . GLU A 1 73 ? 8.511 5.156 -8.652 1.00 97.12 73 GLU A O 1
ATOM 583 N N . VAL A 1 74 ? 7.566 4.334 -10.515 1.00 98.12 74 VAL A N 1
ATOM 584 C CA . VAL A 1 74 ? 8.584 3.305 -10.725 1.00 98.12 74 VAL A CA 1
ATOM 585 C C . VAL A 1 74 ? 9.086 3.360 -12.157 1.00 98.12 74 VAL A C 1
ATOM 587 O O . VAL A 1 74 ? 8.331 3.590 -13.096 1.00 98.12 74 VAL A O 1
ATOM 590 N N . ARG A 1 75 ? 10.384 3.150 -12.343 1.00 97.38 75 ARG A N 1
ATOM 591 C CA . ARG A 1 75 ? 10.997 2.940 -13.658 1.00 97.38 75 ARG A CA 1
ATOM 592 C C . ARG A 1 75 ? 11.931 1.745 -13.618 1.00 97.38 75 ARG A C 1
ATOM 594 O O . ARG A 1 75 ? 12.338 1.315 -12.540 1.00 97.38 75 ARG A O 1
ATOM 601 N N . CYS A 1 76 ? 12.303 1.226 -14.780 1.00 96.00 76 CYS A N 1
ATOM 602 C CA . CYS A 1 76 ? 13.174 0.064 -14.875 1.00 96.00 76 CYS A CA 1
ATOM 603 C C . CYS A 1 76 ? 14.351 0.271 -15.833 1.00 96.00 76 CYS A C 1
ATOM 605 O O . CYS A 1 76 ? 14.362 1.165 -16.681 1.00 96.00 76 CYS A O 1
ATOM 607 N N . ILE A 1 77 ? 15.368 -0.565 -15.672 1.00 94.94 77 ILE A N 1
ATOM 608 C CA . ILE A 1 77 ? 16.523 -0.679 -16.560 1.00 94.94 77 ILE A CA 1
ATOM 609 C C . ILE A 1 77 ? 16.905 -2.152 -16.675 1.00 94.94 77 ILE A C 1
ATOM 611 O O . ILE A 1 77 ? 16.632 -2.938 -15.769 1.00 94.94 77 ILE A O 1
ATOM 615 N N . ASN A 1 78 ? 17.563 -2.535 -17.769 1.00 92.25 78 ASN A N 1
ATOM 616 C CA . ASN A 1 78 ? 18.189 -3.851 -17.876 1.00 92.25 78 ASN A CA 1
ATOM 617 C C . ASN A 1 78 ? 19.095 -4.111 -16.652 1.00 92.25 78 ASN A C 1
ATOM 619 O O . ASN A 1 78 ? 19.879 -3.242 -16.262 1.00 92.25 78 ASN A O 1
ATOM 623 N N . SER A 1 79 ? 18.988 -5.289 -16.035 1.00 88.00 79 SER A N 1
ATOM 624 C CA . SER A 1 79 ? 19.696 -5.636 -14.796 1.00 88.00 79 SER A CA 1
ATOM 625 C C . SER A 1 79 ? 21.224 -5.608 -14.922 1.00 88.00 79 SER A C 1
ATOM 627 O O . SER A 1 79 ? 21.917 -5.298 -13.940 1.00 88.00 79 SER A O 1
ATOM 629 N N . HIS A 1 80 ? 21.737 -5.832 -16.138 1.00 84.00 80 HIS A N 1
ATOM 630 C CA . HIS A 1 80 ? 23.144 -5.683 -16.512 1.00 84.00 80 HIS A CA 1
ATOM 631 C C . HIS A 1 80 ? 23.582 -4.212 -16.618 1.00 84.00 80 HIS A C 1
ATOM 633 O O . HIS A 1 80 ? 24.739 -3.936 -16.917 1.00 84.00 80 HIS A O 1
ATOM 639 N N . LYS A 1 81 ? 22.670 -3.259 -16.363 1.00 69.69 81 LYS A N 1
ATOM 640 C CA . LYS A 1 81 ? 22.857 -1.800 -16.462 1.00 69.69 81 LYS A CA 1
ATOM 641 C C . LYS A 1 81 ? 23.355 -1.333 -17.835 1.00 69.69 81 LYS A C 1
ATOM 643 O O . LYS A 1 81 ? 23.882 -0.233 -17.969 1.00 69.69 81 LYS A O 1
ATOM 648 N N . THR A 1 82 ? 23.167 -2.150 -18.866 1.00 74.94 82 THR A N 1
ATOM 649 C CA . THR A 1 82 ? 23.484 -1.813 -20.250 1.00 74.94 82 THR A CA 1
ATOM 650 C C . THR A 1 82 ? 22.279 -1.111 -20.880 1.00 74.94 82 THR A C 1
ATOM 652 O O . THR A 1 82 ? 21.210 -1.694 -21.058 1.00 74.94 82 THR A O 1
ATOM 655 N N . GLY A 1 83 ? 22.429 0.170 -21.224 1.00 82.38 83 GLY A N 1
ATOM 656 C CA . GLY A 1 83 ? 21.384 0.955 -21.890 1.00 82.38 83 GLY A CA 1
ATOM 657 C C . GLY A 1 83 ? 20.765 2.049 -21.021 1.00 82.38 83 GLY A C 1
ATOM 658 O O . GLY A 1 83 ? 21.410 2.591 -20.129 1.00 82.38 83 GLY A O 1
ATOM 659 N N . LEU A 1 84 ? 19.525 2.420 -21.345 1.00 91.00 84 LEU A N 1
ATOM 660 C CA . LEU A 1 84 ? 18.835 3.575 -20.771 1.00 91.00 84 LEU A CA 1
ATOM 661 C C . LEU A 1 84 ? 17.714 3.125 -19.837 1.00 91.00 84 LEU A C 1
ATOM 663 O O . LEU A 1 84 ? 17.097 2.082 -20.054 1.00 91.00 84 LEU A O 1
ATOM 667 N N . TRP A 1 85 ? 17.419 3.953 -18.838 1.00 95.62 85 TRP A N 1
ATOM 668 C CA . TRP A 1 85 ? 16.213 3.815 -18.027 1.00 95.62 85 TRP A CA 1
ATOM 669 C C . TRP A 1 85 ? 14.951 3.984 -18.882 1.00 95.62 85 TRP A C 1
ATOM 671 O O . TRP A 1 85 ? 14.923 4.799 -19.813 1.00 95.62 85 TRP A O 1
ATOM 681 N N . SER A 1 86 ? 13.892 3.257 -18.529 1.00 96.31 86 SER A N 1
ATOM 682 C CA . SER A 1 86 ? 12.544 3.529 -19.024 1.00 96.31 86 SER A CA 1
ATOM 683 C C . SER A 1 86 ? 12.088 4.935 -18.615 1.00 96.31 86 SER A C 1
ATOM 685 O O . SER A 1 86 ? 12.686 5.599 -17.759 1.00 96.31 86 SER A O 1
ATOM 687 N N . ASN A 1 87 ? 10.970 5.373 -19.192 1.00 97.38 87 ASN A N 1
ATOM 688 C CA . ASN A 1 87 ? 10.202 6.457 -18.583 1.00 97.38 87 ASN A CA 1
ATOM 689 C C . ASN A 1 87 ?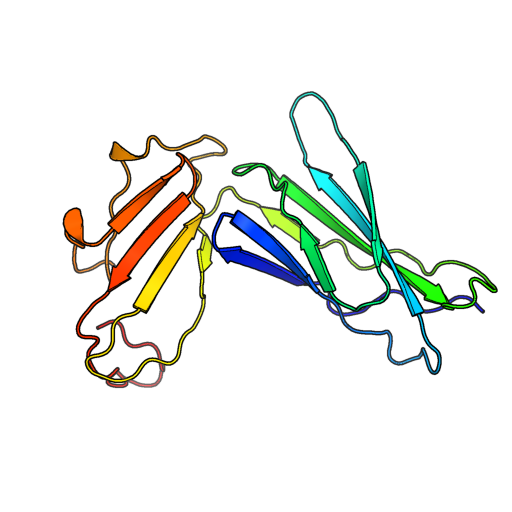 9.687 6.012 -17.199 1.00 97.38 87 ASN A C 1
ATOM 691 O O . ASN A 1 87 ? 9.720 4.823 -16.864 1.00 97.38 87 ASN A O 1
ATOM 695 N N . TRP A 1 88 ? 9.230 6.964 -16.391 1.00 97.75 88 TRP A N 1
ATOM 696 C CA . TRP A 1 88 ? 8.491 6.652 -15.169 1.00 97.75 88 TRP A CA 1
ATOM 697 C C . TRP A 1 88 ? 7.120 6.057 -15.514 1.00 97.75 88 TRP A C 1
ATOM 699 O O . TRP A 1 88 ? 6.546 6.382 -16.556 1.00 97.75 88 TRP A O 1
ATOM 709 N N . SER A 1 89 ? 6.624 5.169 -14.655 1.00 97.81 89 SER A N 1
ATOM 710 C CA . SER A 1 89 ? 5.260 4.645 -14.702 1.00 97.81 89 SER A CA 1
ATOM 711 C C . SER A 1 89 ? 4.236 5.764 -14.508 1.00 97.81 89 SER A C 1
ATOM 713 O O . SER A 1 89 ? 4.569 6.887 -14.123 1.00 97.81 89 SER A O 1
ATOM 715 N N . LYS A 1 90 ? 2.953 5.437 -14.691 1.00 96.38 90 LYS A N 1
ATOM 716 C CA . LYS A 1 90 ? 1.876 6.293 -14.187 1.00 96.38 90 LYS A CA 1
ATOM 717 C C . LYS A 1 90 ? 2.059 6.497 -12.678 1.00 96.38 90 LYS A C 1
ATOM 719 O O . LYS A 1 90 ? 2.320 5.532 -11.956 1.00 96.38 90 LYS A O 1
ATOM 724 N N . THR A 1 91 ? 1.930 7.741 -12.222 1.00 95.19 91 THR A N 1
ATOM 725 C CA . THR A 1 91 ? 2.023 8.093 -10.804 1.00 95.19 91 THR A CA 1
ATOM 726 C C . THR A 1 91 ? 0.866 7.473 -10.032 1.00 95.19 91 THR A C 1
ATOM 728 O O . THR A 1 91 ? -0.297 7.616 -10.419 1.00 95.19 91 THR A O 1
ATOM 731 N N . TRP A 1 92 ? 1.188 6.818 -8.924 1.00 93.19 92 TRP A N 1
ATOM 732 C CA . TRP A 1 92 ? 0.215 6.381 -7.935 1.00 93.19 92 TRP A CA 1
ATOM 733 C C . TRP A 1 92 ? 0.222 7.364 -6.760 1.00 93.19 92 TRP A C 1
ATOM 735 O O . TRP A 1 92 ? 1.291 7.788 -6.321 1.00 93.19 92 TRP A O 1
ATOM 745 N N . VAL A 1 93 ? -0.954 7.763 -6.273 1.00 89.19 93 VAL A N 1
ATOM 746 C CA . VAL A 1 93 ? -1.095 8.759 -5.200 1.00 89.19 93 VAL A CA 1
ATOM 747 C C . VAL A 1 93 ? -1.867 8.148 -4.037 1.00 89.19 93 VAL A C 1
ATOM 749 O O . VAL A 1 93 ? -2.991 7.683 -4.222 1.00 89.19 93 VAL A O 1
ATOM 752 N N . LEU A 1 94 ? -1.277 8.188 -2.841 1.00 83.50 94 LEU A N 1
ATOM 753 C CA . LEU A 1 94 ? -1.983 7.943 -1.588 1.00 83.50 94 LEU A CA 1
ATOM 754 C C . LEU A 1 94 ? -2.506 9.271 -1.063 1.00 83.50 94 LEU A C 1
ATOM 756 O O . LEU A 1 94 ? -1.718 10.137 -0.676 1.00 83.50 94 LEU A O 1
ATOM 760 N N . ASN A 1 95 ? -3.827 9.395 -0.987 1.00 76.56 95 ASN A N 1
ATOM 761 C CA . ASN A 1 95 ? -4.450 10.391 -0.134 1.00 76.56 95 ASN A CA 1
ATOM 762 C C . ASN A 1 95 ? -4.803 9.726 1.200 1.00 76.56 95 ASN A C 1
ATOM 764 O O . ASN A 1 95 ? -5.776 8.983 1.288 1.00 76.56 95 ASN A O 1
ATOM 768 N N . SER A 1 96 ? -3.989 9.961 2.229 1.00 67.69 96 SER A N 1
ATOM 769 C CA . SER A 1 96 ? -4.224 9.392 3.560 1.00 67.69 96 SER A CA 1
ATOM 770 C C . SER A 1 96 ? -5.232 10.186 4.406 1.00 67.69 96 SER A C 1
ATOM 772 O O . SER A 1 96 ? -5.316 9.967 5.607 1.00 67.69 96 SER A O 1
ATOM 774 N N . GLN A 1 97 ? -6.002 11.106 3.809 1.00 66.19 97 GLN A N 1
ATOM 775 C CA . GLN A 1 97 ? -7.111 11.789 4.491 1.00 66.19 97 GLN A CA 1
ATOM 776 C C . GLN A 1 97 ? -8.311 10.863 4.753 1.00 66.19 97 GLN A C 1
ATOM 778 O O . GLN A 1 97 ? -9.119 11.171 5.624 1.00 66.19 97 GLN A O 1
ATOM 783 N N . ASP A 1 98 ? -8.405 9.740 4.036 1.00 69.38 98 ASP A N 1
ATOM 784 C CA . ASP A 1 98 ? -9.437 8.718 4.224 1.00 69.38 98 ASP A CA 1
ATOM 785 C C . ASP A 1 98 ? -9.026 7.653 5.259 1.00 69.38 98 ASP A C 1
ATOM 787 O O . ASP A 1 98 ? -7.849 7.487 5.590 1.00 69.38 98 ASP A O 1
ATOM 791 N N . VAL A 1 99 ? -10.002 6.882 5.752 1.00 82.44 99 VAL A N 1
ATOM 792 C CA . VAL A 1 99 ? -9.749 5.725 6.626 1.00 82.44 99 VAL A CA 1
ATOM 793 C C . VAL A 1 99 ? -9.422 4.494 5.780 1.00 82.44 99 VAL A C 1
ATOM 795 O O . VAL A 1 99 ? -10.206 4.083 4.924 1.00 82.44 99 VAL A O 1
ATOM 798 N N . PHE A 1 100 ? -8.284 3.859 6.051 1.00 85.62 100 PHE A N 1
ATOM 799 C CA . PHE A 1 100 ? -7.847 2.636 5.378 1.00 85.62 100 PHE A CA 1
ATOM 800 C C . PHE A 1 100 ? -7.911 1.447 6.322 1.00 85.62 100 PHE A C 1
ATOM 802 O O . PHE A 1 100 ? -7.433 1.538 7.446 1.00 85.62 100 PHE A O 1
ATOM 809 N N . TYR A 1 101 ? -8.422 0.313 5.842 1.00 87.81 101 TYR A N 1
ATOM 810 C CA . TYR A 1 101 ? -8.496 -0.937 6.599 1.00 87.81 101 TYR A CA 1
ATOM 811 C C . TYR A 1 101 ? -7.568 -2.003 6.013 1.00 87.81 101 TYR A C 1
ATOM 813 O O . TYR A 1 101 ? -7.476 -2.154 4.791 1.00 87.81 101 TYR A O 1
ATOM 821 N N . TYR A 1 102 ? -6.930 -2.774 6.892 1.00 88.75 102 TYR A N 1
ATOM 822 C CA . TYR A 1 102 ? -6.109 -3.928 6.544 1.00 88.75 102 TYR A CA 1
ATOM 823 C C . TYR A 1 102 ? -6.429 -5.129 7.456 1.00 88.75 102 TYR A C 1
ATOM 825 O O . TYR A 1 102 ? -6.433 -4.974 8.676 1.00 88.75 102 TYR A O 1
ATOM 833 N N . PRO A 1 103 ? -6.614 -6.345 6.914 1.00 90.19 103 PRO A N 1
ATOM 834 C CA . PRO A 1 103 ? -6.706 -6.649 5.487 1.00 90.19 103 PRO A CA 1
ATOM 835 C C . PRO A 1 103 ? -8.040 -6.161 4.898 1.00 90.19 103 PRO A C 1
ATOM 837 O O . PRO A 1 103 ? -9.070 -6.208 5.566 1.00 90.19 103 PRO A O 1
ATOM 840 N N . LYS A 1 104 ? -8.051 -5.747 3.623 1.00 85.56 104 LYS A N 1
ATOM 841 C CA . LYS A 1 104 ? -9.292 -5.344 2.924 1.00 85.56 104 LYS A CA 1
ATOM 842 C C . LYS A 1 104 ? -10.284 -6.496 2.749 1.00 85.56 104 LYS A C 1
ATOM 844 O O . LYS A 1 104 ? -11.489 -6.281 2.657 1.00 85.56 104 LYS A O 1
ATOM 849 N N . LYS A 1 105 ? -9.769 -7.721 2.638 1.00 87.00 105 LYS A N 1
ATOM 850 C CA . LYS A 1 105 ? -10.554 -8.946 2.499 1.00 87.00 105 LYS A CA 1
ATOM 851 C C . LYS A 1 105 ? -9.807 -10.098 3.149 1.00 87.00 105 LYS A C 1
ATOM 853 O O . LYS A 1 105 ? -8.601 -10.241 2.970 1.00 87.00 105 LYS A O 1
ATOM 858 N N . VAL A 1 106 ? -10.542 -10.939 3.858 1.00 87.06 106 VAL A N 1
ATOM 859 C CA . VAL A 1 106 ? -10.008 -12.102 4.563 1.00 87.06 106 VAL A CA 1
ATOM 860 C C . VAL A 1 106 ? -10.979 -13.269 4.430 1.00 87.06 106 VAL A C 1
ATOM 862 O O . VAL A 1 106 ? -12.189 -13.072 4.330 1.00 87.06 106 VAL A O 1
ATOM 865 N N . LEU A 1 107 ? -10.442 -14.484 4.385 1.00 89.25 107 LEU A N 1
ATOM 866 C CA . LEU A 1 107 ? -11.211 -15.711 4.553 1.00 89.25 107 LEU A CA 1
ATOM 867 C C . LEU A 1 107 ? -10.876 -16.250 5.940 1.00 89.25 107 LEU A C 1
ATOM 869 O O . LEU A 1 107 ? -9.704 -16.463 6.244 1.00 89.25 107 LEU A O 1
ATOM 873 N N . ALA A 1 108 ? -11.894 -16.430 6.773 1.00 88.81 108 ALA A N 1
ATOM 874 C CA . ALA A 1 108 ? -11.750 -16.901 8.143 1.00 88.81 108 ALA A CA 1
ATOM 875 C C . ALA A 1 108 ? -12.717 -18.061 8.398 1.00 88.81 108 ALA A C 1
ATOM 877 O O . ALA A 1 108 ? -13.794 -18.128 7.801 1.00 88.81 108 ALA A O 1
ATOM 878 N N . SER A 1 109 ? -12.320 -18.982 9.273 1.00 90.69 109 SER A N 1
ATOM 879 C CA . SER A 1 109 ? -13.168 -20.100 9.689 1.00 90.69 109 SER A CA 1
ATOM 880 C C . SER A 1 109 ? -14.236 -19.624 10.672 1.00 90.69 109 SER A C 1
ATOM 882 O O . SER A 1 109 ? -13.980 -18.737 11.489 1.00 90.69 109 SER A O 1
ATOM 884 N N . SER A 1 110 ? -15.416 -20.246 10.644 1.00 90.88 110 SER A N 1
ATOM 885 C CA . SER A 1 110 ? -16.441 -19.978 11.660 1.00 90.88 110 SER A CA 1
ATOM 886 C C . SER A 1 110 ? -15.896 -20.325 13.050 1.00 90.88 110 SE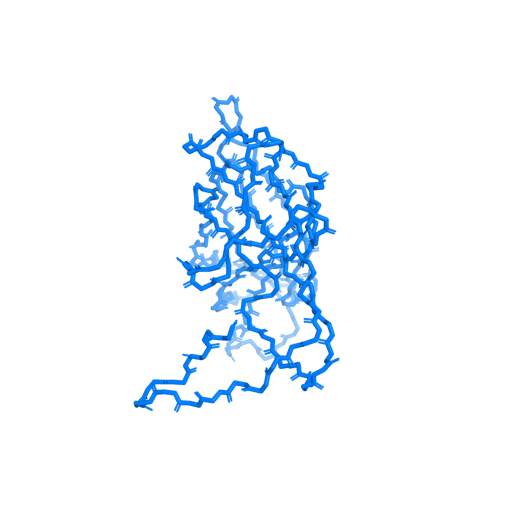R A C 1
ATOM 888 O O . SER A 1 110 ? -15.237 -21.352 13.210 1.00 90.88 110 SER A O 1
ATOM 890 N N . GLY A 1 111 ? -16.153 -19.469 14.037 1.00 91.00 111 GLY A N 1
ATOM 891 C CA . GLY A 1 111 ? -15.642 -19.600 15.404 1.00 91.00 111 GLY A CA 1
ATOM 892 C C . GLY A 1 111 ? -14.164 -19.228 15.576 1.00 91.00 111 GLY A C 1
ATOM 893 O O . GLY A 1 111 ? -13.625 -19.387 16.664 1.00 91.00 111 GLY A O 1
ATOM 894 N N . SER A 1 112 ? -13.485 -18.753 14.525 1.00 92.69 112 SER A N 1
ATOM 895 C CA . SER A 1 112 ? -12.122 -18.221 14.652 1.00 92.69 112 SER A CA 1
ATOM 896 C C . SER A 1 112 ? -12.128 -16.740 15.024 1.00 92.69 112 SER A C 1
ATOM 898 O O . SER A 1 112 ? -13.162 -16.074 14.965 1.00 92.69 112 SER A O 1
ATOM 900 N N . SER A 1 113 ? -10.952 -16.232 15.382 1.00 92.88 113 SER A N 1
ATOM 901 C CA . SER A 1 113 ? -10.727 -14.813 15.628 1.00 92.88 113 SER A CA 1
ATOM 902 C C . SER A 1 113 ? -9.899 -14.207 14.505 1.00 92.88 113 SER A C 1
ATOM 904 O O . SER A 1 113 ? -8.997 -14.850 13.962 1.00 92.88 113 SER A O 1
ATOM 906 N N . MET A 1 114 ? -10.163 -12.946 14.189 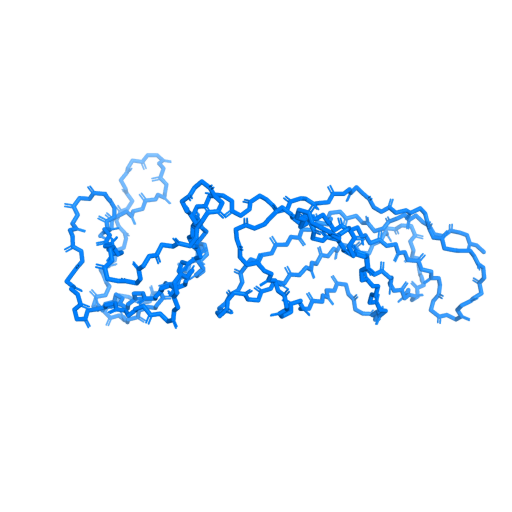1.00 92.00 114 MET A N 1
ATOM 907 C CA . MET A 1 114 ? -9.364 -12.182 13.242 1.00 92.00 114 MET A CA 1
ATOM 908 C C . MET A 1 114 ? -9.056 -10.791 13.779 1.00 92.00 114 MET A C 1
ATOM 910 O O . MET A 1 114 ? -9.832 -10.243 14.556 1.00 92.00 114 MET A O 1
ATOM 914 N N . SER A 1 115 ? -7.976 -10.184 13.293 1.00 92.25 115 SER A N 1
ATOM 915 C CA . SER A 1 115 ? -7.676 -8.784 13.587 1.00 92.25 115 SER A CA 1
ATOM 916 C C . SER A 1 115 ? -7.733 -7.941 12.323 1.00 92.25 115 SER A C 1
ATOM 918 O O . SER A 1 115 ? -7.159 -8.311 11.294 1.00 92.25 115 SER A O 1
ATOM 920 N N . VAL A 1 116 ? -8.407 -6.802 12.427 1.00 92.00 116 VAL A N 1
ATOM 921 C CA . VAL A 1 116 ? -8.453 -5.759 11.406 1.00 92.00 116 VAL A CA 1
ATOM 922 C C . VAL A 1 116 ? -7.784 -4.531 11.989 1.00 92.00 116 VAL A C 1
ATOM 924 O O . VAL A 1 116 ? -8.096 -4.106 13.098 1.00 92.00 116 VAL A O 1
ATOM 927 N N . SER A 1 117 ? -6.861 -3.952 11.242 1.00 90.50 117 SER A N 1
ATOM 928 C CA . SER A 1 117 ? -6.240 -2.688 11.592 1.00 90.50 117 SER A CA 1
ATOM 929 C C . SER A 1 117 ? -6.774 -1.570 10.709 1.00 90.50 117 SER A C 1
ATOM 931 O O . SER A 1 117 ? -7.143 -1.810 9.558 1.00 90.50 117 SER A O 1
ATOM 933 N N . CYS A 1 118 ? -6.790 -0.349 11.230 1.00 88.38 118 CYS A N 1
ATOM 934 C CA . CYS A 1 118 ? -7.101 0.840 10.458 1.00 88.38 118 CYS A CA 1
ATOM 935 C C . CYS A 1 118 ? -6.017 1.910 10.599 1.00 88.38 118 CYS A C 1
ATOM 937 O O . CYS A 1 118 ? -5.466 2.108 11.683 1.00 88.38 118 CYS A O 1
ATOM 939 N N . LEU A 1 119 ? -5.732 2.587 9.487 1.00 87.62 119 LEU A N 1
ATOM 940 C CA . LEU A 1 119 ? -5.031 3.866 9.437 1.00 87.62 119 LEU A CA 1
ATOM 941 C C . LEU A 1 119 ? -6.094 4.954 9.264 1.00 87.62 119 LEU A C 1
ATOM 943 O O . LEU A 1 119 ? -6.921 4.848 8.358 1.00 87.62 119 LEU A O 1
ATOM 947 N N . PHE A 1 120 ? -6.090 5.973 10.115 1.00 86.12 120 PHE A N 1
ATOM 948 C CA . PHE A 1 120 ? -7.095 7.035 10.101 1.00 86.12 120 PHE A CA 1
ATOM 949 C C . PHE A 1 120 ? -6.473 8.412 10.284 1.00 86.12 120 PHE A C 1
ATOM 951 O O . PHE A 1 120 ? -5.457 8.584 10.959 1.00 86.12 120 PHE A O 1
ATOM 958 N N . CYS A 1 121 ? -7.155 9.393 9.706 1.00 85.50 121 CYS A N 1
ATOM 959 C CA . CYS A 1 121 ? -6.830 10.804 9.766 1.00 85.50 121 CYS A CA 1
ATOM 960 C C . CYS A 1 121 ? -8.125 11.610 9.769 1.00 85.50 121 CYS A C 1
ATOM 962 O O . CYS A 1 121 ? -9.103 11.211 9.143 1.00 85.50 121 CYS A O 1
ATOM 964 N N . ASP A 1 122 ? -8.120 12.755 10.443 1.00 84.00 122 ASP A N 1
ATOM 965 C CA . ASP A 1 122 ? -9.214 13.723 10.380 1.00 84.00 122 ASP A CA 1
ATOM 966 C C . ASP A 1 122 ? -8.694 15.001 9.727 1.00 84.00 122 ASP A C 1
ATOM 968 O O . ASP A 1 122 ? -7.897 15.730 10.318 1.00 84.00 122 ASP A O 1
ATOM 972 N N . ASN A 1 123 ? -9.090 15.251 8.476 1.00 80.19 123 ASN A N 1
ATOM 973 C CA . ASN A 1 123 ? -8.696 16.447 7.722 1.00 80.19 123 ASN A CA 1
ATOM 974 C C . ASN A 1 123 ? -7.174 16.704 7.726 1.00 80.19 123 ASN A C 1
ATOM 976 O O . ASN A 1 123 ? -6.708 17.828 7.926 1.00 80.19 123 ASN A O 1
ATOM 980 N N . GLY A 1 124 ? -6.382 15.641 7.549 1.00 77.50 124 GLY A N 1
ATOM 981 C CA . GLY A 1 124 ? -4.917 15.718 7.560 1.00 77.50 124 GLY A CA 1
ATOM 982 C C . GLY A 1 124 ? -4.291 15.832 8.958 1.00 77.50 124 GLY A C 1
ATOM 983 O O . GLY A 1 124 ? -3.084 16.036 9.072 1.00 77.50 124 GLY A O 1
ATOM 984 N N . LYS A 1 125 ? -5.080 15.705 10.030 1.00 82.81 125 LYS A N 1
ATOM 985 C CA . LYS A 1 125 ? -4.613 15.765 11.418 1.00 82.81 125 LYS A CA 1
ATOM 986 C C . LYS A 1 125 ? -4.729 14.410 12.102 1.00 82.81 125 LYS A C 1
ATOM 988 O O . LYS A 1 125 ? -5.598 13.595 11.790 1.00 82.81 125 LYS A O 1
ATOM 993 N N . LYS A 1 126 ? -3.842 14.205 13.076 1.00 86.44 126 LYS A N 1
ATOM 994 C CA . LYS A 1 126 ? -3.879 13.052 13.973 1.00 86.44 126 LYS A CA 1
ATOM 995 C C . LYS A 1 126 ? -5.134 13.069 14.834 1.00 86.44 126 LYS A C 1
ATOM 997 O O . LYS A 1 126 ? -5.558 14.139 15.276 1.00 86.44 126 LYS A O 1
ATOM 1002 N N . VAL A 1 127 ? -5.672 11.890 15.119 1.00 88.12 127 VAL A N 1
ATOM 1003 C CA . VAL A 1 127 ? -6.837 11.738 15.992 1.00 88.12 127 VAL A CA 1
ATOM 1004 C C . VAL A 1 127 ? -6.355 11.151 17.316 1.00 88.12 127 VAL A C 1
ATOM 1006 O O . VAL A 1 127 ? -5.731 10.090 17.306 1.00 88.12 127 VAL A O 1
ATOM 1009 N N . PRO A 1 128 ? -6.608 11.808 18.462 1.00 88.81 128 PRO A N 1
ATOM 1010 C CA . PRO A 1 128 ? -6.243 11.251 19.757 1.00 88.81 128 PRO A CA 1
ATOM 1011 C C . PRO A 1 128 ? -6.803 9.839 19.917 1.00 88.81 128 PRO A C 1
ATOM 1013 O O . PRO A 1 128 ? -7.999 9.620 19.722 1.00 88.81 128 PRO A O 1
ATOM 1016 N N . SER A 1 129 ? -5.943 8.898 20.297 1.00 82.38 129 SER A N 1
ATOM 1017 C CA . SER A 1 129 ? -6.289 7.477 20.459 1.00 82.38 129 SER A CA 1
ATOM 1018 C C . SER A 1 129 ? -7.587 7.210 21.242 1.00 82.38 129 SER A C 1
ATOM 1020 O O . SER A 1 129 ? -8.351 6.325 20.864 1.00 82.38 129 SER A O 1
ATOM 1022 N N . GLY A 1 130 ? -7.876 7.995 22.287 1.00 83.00 130 GLY A N 1
ATOM 1023 C CA . GLY A 1 130 ? -9.091 7.864 23.104 1.00 83.00 130 GLY A CA 1
ATOM 1024 C C . GLY A 1 130 ? -10.405 8.254 22.411 1.00 83.00 130 GLY A C 1
ATOM 1025 O O . GLY A 1 130 ? -11.473 7.922 22.913 1.00 83.00 130 GLY A O 1
ATOM 1026 N N . ASN A 1 131 ? -10.351 8.925 21.257 1.00 87.94 131 ASN A N 1
ATOM 1027 C CA . ASN A 1 131 ? -11.544 9.339 20.511 1.00 87.94 131 ASN A CA 1
ATOM 1028 C C . ASN A 1 131 ? -11.983 8.300 19.466 1.00 87.94 131 ASN A C 1
ATOM 1030 O O . ASN A 1 131 ? -13.010 8.481 18.809 1.00 87.94 131 ASN A O 1
ATOM 1034 N N . ILE A 1 132 ? -11.211 7.226 19.278 1.00 88.81 132 ILE A N 1
ATOM 1035 C CA . ILE A 1 132 ? -11.482 6.213 18.259 1.00 88.81 132 ILE A CA 1
ATOM 1036 C C . IL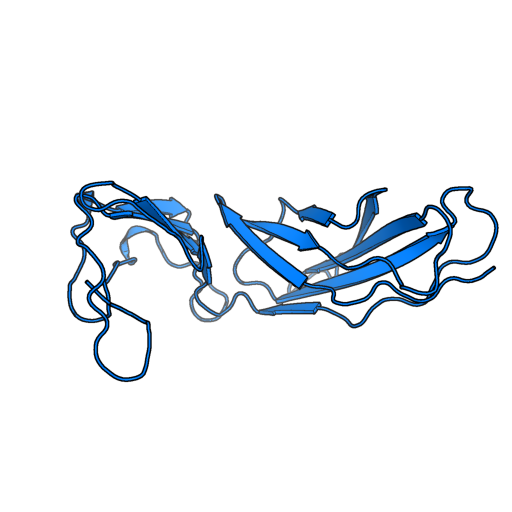E A 1 132 ? -12.493 5.197 18.778 1.00 88.81 132 ILE A C 1
ATOM 1038 O O . ILE A 1 132 ? -12.316 4.583 19.831 1.00 88.81 132 ILE A O 1
ATOM 1042 N N . THR A 1 133 ? -13.545 4.983 17.990 1.00 91.06 133 THR A N 1
ATOM 1043 C CA . THR A 1 133 ? -14.538 3.938 18.242 1.00 91.06 133 THR A CA 1
ATOM 1044 C C . THR A 1 133 ? -14.677 3.048 17.022 1.00 91.06 133 THR A C 1
ATOM 1046 O O . THR A 1 133 ? -14.731 3.528 15.889 1.00 91.06 133 THR A O 1
ATOM 1049 N N . TRP A 1 134 ? -14.725 1.740 17.256 1.00 92.94 134 TRP A N 1
ATOM 1050 C CA . TRP A 1 134 ? -14.945 0.761 16.204 1.00 92.94 134 TRP A CA 1
ATOM 1051 C C . TRP A 1 134 ? -16.416 0.373 16.135 1.00 92.94 134 TRP A C 1
ATOM 1053 O O . TRP A 1 134 ? -17.064 0.140 17.155 1.00 92.94 134 TRP A O 1
ATOM 1063 N N . TRP A 1 135 ? -16.927 0.288 14.911 1.00 91.94 135 TRP A N 1
ATOM 1064 C CA . TRP A 1 135 ? -18.281 -0.160 14.623 1.00 91.94 135 TRP A CA 1
ATOM 1065 C C . TRP A 1 135 ? -18.227 -1.277 13.597 1.00 91.94 135 TRP A C 1
ATOM 1067 O O . TRP A 1 135 ? -17.597 -1.138 12.547 1.00 91.94 135 TRP A O 1
ATOM 1077 N N . LEU A 1 136 ? -18.906 -2.373 13.898 1.00 88.75 136 LEU A N 1
ATOM 1078 C CA . LEU A 1 136 ? -19.100 -3.470 12.976 1.00 88.75 136 LEU A CA 1
ATOM 1079 C C . LEU A 1 136 ? -20.337 -3.164 12.130 1.00 88.75 136 LEU A C 1
ATOM 1081 O O . LEU A 1 136 ? -21.426 -2.904 12.650 1.00 88.75 136 LEU A O 1
ATOM 1085 N N . ASN A 1 137 ? -20.151 -3.135 10.810 1.00 83.56 137 ASN A N 1
ATOM 1086 C CA . ASN A 1 137 ? -21.226 -2.986 9.824 1.00 83.56 137 ASN A CA 1
ATOM 1087 C C . ASN A 1 137 ? -22.122 -1.751 10.014 1.00 83.56 137 ASN A C 1
ATOM 1089 O O . ASN A 1 137 ? -23.291 -1.775 9.636 1.00 83.56 137 ASN A O 1
ATOM 1093 N N . PHE A 1 138 ? -21.589 -0.688 10.627 1.00 81.25 138 PHE A N 1
ATOM 1094 C CA . PHE A 1 138 ? -22.330 0.522 11.019 1.00 81.25 138 PHE A CA 1
ATOM 1095 C C . PHE A 1 138 ? -23.526 0.285 11.963 1.00 81.25 138 PHE A C 1
ATOM 1097 O O . PHE A 1 138 ? -24.295 1.211 12.206 1.00 81.25 138 PHE A O 1
ATOM 1104 N N . GLY A 1 139 ? -23.698 -0.930 12.489 1.00 83.06 139 GLY A N 1
ATOM 1105 C CA . GLY A 1 139 ? -24.857 -1.314 13.297 1.00 83.06 139 GLY A CA 1
ATOM 1106 C C . GLY A 1 139 ? -24.510 -1.637 14.744 1.00 83.06 139 GLY A C 1
ATOM 1107 O O . GLY A 1 139 ? -25.314 -1.375 15.635 1.00 83.06 139 GLY A O 1
ATOM 1108 N N . GLU A 1 140 ? -23.312 -2.165 14.991 1.00 87.50 140 GLU A N 1
ATOM 1109 C CA . GLU A 1 140 ? -22.903 -2.629 16.313 1.00 87.50 140 GLU A CA 1
ATOM 1110 C C . GLU A 1 140 ? -21.627 -1.923 16.764 1.00 87.50 140 GLU A C 1
ATOM 1112 O O . GLU A 1 140 ? -20.589 -1.997 16.104 1.00 87.50 140 GLU A O 1
ATOM 1117 N N . LYS A 1 141 ? -21.696 -1.224 17.901 1.00 92.44 141 LYS A N 1
ATOM 1118 C CA . LYS A 1 141 ? -20.508 -0.639 18.521 1.00 92.44 141 LYS A CA 1
ATOM 1119 C C . LYS A 1 141 ? -19.679 -1.761 19.132 1.00 92.44 141 LYS A C 1
ATOM 1121 O O . LYS A 1 141 ? -20.147 -2.460 20.028 1.00 92.44 141 LYS A O 1
ATOM 1126 N N . ILE A 1 142 ? -18.434 -1.879 18.692 1.00 92.81 142 ILE A N 1
ATOM 1127 C CA . ILE A 1 142 ? -17.505 -2.860 19.237 1.00 92.81 142 ILE A CA 1
ATOM 1128 C C . ILE A 1 142 ? -17.060 -2.399 20.638 1.00 92.81 142 ILE A C 1
ATOM 1130 O O . ILE A 1 142 ? -16.754 -1.216 20.818 1.00 92.81 142 ILE A O 1
ATOM 1134 N N . PRO A 1 143 ? -17.020 -3.286 21.648 1.00 92.69 143 PRO A N 1
ATOM 1135 C CA . PRO A 1 143 ? -16.528 -2.944 22.980 1.00 92.69 143 PRO A CA 1
ATOM 1136 C C . PRO A 1 143 ? -15.048 -2.536 23.000 1.00 92.69 143 PRO A C 1
ATOM 1138 O O . PRO A 1 143 ? -14.219 -3.148 22.330 1.00 92.69 143 PRO A O 1
ATOM 1141 N N . GLU A 1 144 ? -14.689 -1.575 23.858 1.00 91.38 144 GLU A N 1
ATOM 1142 C CA . GLU A 1 144 ? -13.316 -1.041 23.955 1.00 91.38 144 GLU A CA 1
ATOM 1143 C C . GLU A 1 144 ? -12.260 -2.102 24.275 1.00 91.38 144 GLU A C 1
ATOM 1145 O O . GLU A 1 144 ? -11.133 -2.004 23.812 1.00 91.38 144 GLU A O 1
ATOM 1150 N N . HIS A 1 145 ? -12.617 -3.161 25.007 1.00 90.88 145 HIS A N 1
ATOM 1151 C CA . HIS A 1 145 ? -11.683 -4.244 25.327 1.00 90.88 145 HIS A CA 1
ATOM 1152 C C . HIS A 1 145 ? -11.290 -5.104 24.111 1.00 90.88 145 HIS A C 1
ATOM 1154 O O . HIS A 1 145 ? -10.333 -5.871 24.199 1.00 90.88 145 HIS A O 1
ATOM 1160 N N . GLN A 1 146 ? -12.023 -5.013 22.995 1.00 91.25 146 GLN A N 1
ATOM 1161 C CA . GLN A 1 146 ? -11.753 -5.781 21.773 1.00 91.25 146 GLN A CA 1
ATOM 1162 C C . GLN A 1 146 ? -10.843 -5.041 20.792 1.00 91.25 146 GLN A C 1
ATOM 1164 O O . GLN A 1 146 ? -10.372 -5.637 19.822 1.00 91.25 146 GLN A O 1
ATOM 1169 N N . TYR A 1 147 ? -10.574 -3.756 21.020 1.00 92.56 147 TYR A N 1
ATOM 1170 C CA . TYR A 1 147 ? -9.666 -2.987 20.185 1.00 92.56 147 TYR A CA 1
ATOM 1171 C C . TYR A 1 147 ? -8.621 -2.248 21.004 1.00 92.56 147 TYR A C 1
ATOM 1173 O O . TYR A 1 147 ? -8.762 -1.991 22.192 1.00 92.56 147 TYR A O 1
ATOM 1181 N N . ARG A 1 148 ? -7.524 -1.906 20.340 1.00 90.94 148 ARG A N 1
ATOM 1182 C CA . ARG A 1 148 ? -6.450 -1.110 20.919 1.00 90.94 148 ARG A CA 1
ATOM 1183 C C . ARG A 1 148 ? -6.053 0.000 19.967 1.00 90.94 148 ARG A C 1
ATOM 1185 O O . ARG A 1 148 ? -5.972 -0.196 18.751 1.00 90.94 148 ARG A O 1
ATOM 1192 N N . ALA A 1 149 ? -5.767 1.168 20.519 1.00 88.19 149 ALA A N 1
ATOM 1193 C CA . ALA A 1 149 ? -5.040 2.192 19.793 1.00 88.19 149 ALA A CA 1
ATOM 1194 C C . ALA A 1 149 ? -3.545 1.868 19.866 1.00 88.19 149 ALA A C 1
ATOM 1196 O O . ALA A 1 149 ? -2.995 1.673 20.947 1.00 88.19 149 ALA A O 1
ATOM 1197 N N . ILE A 1 150 ? -2.900 1.762 18.709 1.00 87.50 150 ILE A N 1
ATOM 1198 C CA . ILE A 1 150 ? -1.455 1.521 18.601 1.00 87.50 150 ILE A CA 1
ATOM 1199 C C . ILE A 1 150 ? -0.722 2.865 18.504 1.00 87.50 150 ILE A C 1
ATOM 1201 O O . ILE A 1 150 ? 0.387 3.000 19.012 1.00 87.50 150 ILE A O 1
ATOM 1205 N N . SER A 1 151 ? -1.348 3.868 17.881 1.00 87.12 151 SER A N 1
ATOM 1206 C CA . SER A 1 151 ? -0.887 5.258 17.828 1.00 87.12 151 SER A CA 1
ATOM 1207 C C . SER A 1 151 ? -2.068 6.215 17.593 1.00 87.12 151 SER A C 1
ATOM 1209 O O . SER A 1 151 ? -3.203 5.771 17.429 1.00 87.12 151 SER A O 1
ATOM 1211 N N . ASP A 1 152 ? -1.800 7.521 17.500 1.00 88.31 152 ASP A N 1
ATOM 1212 C CA . ASP A 1 152 ? -2.788 8.549 17.106 1.00 88.31 152 ASP A CA 1
ATOM 1213 C C . ASP A 1 152 ? -3.187 8.491 15.607 1.00 88.31 152 ASP A C 1
ATOM 1215 O O . ASP A 1 152 ? -3.887 9.372 15.104 1.00 88.31 152 ASP A O 1
ATOM 1219 N N . TYR A 1 153 ? -2.713 7.479 14.875 1.00 87.00 153 TYR A N 1
ATOM 1220 C CA . TYR A 1 153 ? -3.036 7.243 13.463 1.00 87.00 153 TYR A CA 1
ATOM 1221 C C . TYR A 1 153 ? -3.467 5.806 13.178 1.00 87.00 153 TYR A C 1
ATOM 1223 O O . TYR A 1 153 ? -3.965 5.527 12.091 1.00 87.00 153 TYR A O 1
ATOM 1231 N N . PHE A 1 154 ? -3.216 4.875 14.104 1.00 88.94 154 PHE A N 1
ATOM 1232 C CA . PHE A 1 154 ? -3.380 3.449 13.861 1.00 88.94 154 PHE A CA 1
ATOM 1233 C C . PHE A 1 154 ? -4.074 2.761 15.031 1.00 88.94 154 PHE A C 1
ATOM 1235 O O . PHE A 1 154 ? -3.667 2.888 16.189 1.00 88.94 154 PHE A O 1
ATOM 1242 N N . SER A 1 155 ? -5.098 1.972 14.725 1.00 91.06 155 SER A N 1
ATOM 1243 C CA . SER A 1 155 ? -5.831 1.164 15.698 1.00 91.06 155 SER A CA 1
ATOM 1244 C C . SER A 1 155 ? -6.058 -0.231 15.139 1.00 91.06 155 SER A C 1
ATOM 1246 O O . SER A 1 155 ? -6.063 -0.439 13.930 1.00 91.06 155 SER A O 1
ATOM 1248 N N . GLU A 1 156 ? -6.210 -1.206 16.023 1.00 93.19 156 GLU A N 1
ATOM 1249 C CA . GLU A 1 156 ? -6.503 -2.585 15.661 1.00 93.19 156 GLU A CA 1
ATOM 1250 C C . GLU A 1 156 ? -7.639 -3.111 16.524 1.00 93.19 156 GLU A C 1
ATOM 1252 O O . GLU A 1 156 ? -7.603 -2.968 17.745 1.00 93.19 156 GLU A O 1
ATOM 1257 N N . VAL A 1 157 ? -8.615 -3.749 15.887 1.00 93.81 157 VAL A N 1
ATOM 1258 C CA . VAL A 1 157 ? -9.679 -4.510 16.534 1.00 93.81 157 VAL A CA 1
ATOM 1259 C C . VAL A 1 157 ? -9.455 -5.994 16.310 1.00 93.81 157 VAL A C 1
ATOM 1261 O O . VAL A 1 157 ? -9.016 -6.407 15.236 1.00 93.81 157 VAL A O 1
ATOM 1264 N N . THR A 1 158 ? -9.765 -6.803 17.317 1.00 94.12 158 THR A N 1
ATOM 1265 C CA . THR A 1 158 ? -9.836 -8.257 17.194 1.00 94.12 158 THR A CA 1
ATOM 1266 C C . THR A 1 158 ? -11.279 -8.697 17.351 1.00 94.12 158 THR A C 1
ATOM 1268 O O . THR A 1 158 ? -11.867 -8.557 18.417 1.00 94.12 158 THR A O 1
ATOM 1271 N N . LEU A 1 159 ? -11.834 -9.231 16.270 1.00 91.56 159 LEU A N 1
ATOM 1272 C CA . LEU A 1 159 ? -13.147 -9.856 16.247 1.00 91.56 159 LEU A CA 1
ATOM 1273 C C . LEU A 1 159 ? -12.971 -11.323 16.628 1.00 91.56 159 LEU A C 1
ATOM 1275 O O . LEU A 1 159 ? -12.163 -12.020 16.010 1.00 91.56 159 LEU A O 1
ATOM 1279 N N . THR A 1 160 ? -13.697 -11.782 17.639 1.00 91.50 160 THR A N 1
ATOM 1280 C CA . THR A 1 160 ? -13.679 -13.175 18.100 1.00 91.50 160 THR A CA 1
ATOM 1281 C C . THR A 1 160 ? -14.961 -13.891 17.700 1.00 91.50 160 THR A C 1
ATOM 1283 O O . THR A 1 160 ? -15.958 -13.245 17.387 1.00 91.50 160 THR A O 1
ATOM 1286 N N . ASP A 1 161 ? -14.928 -15.225 17.705 1.00 88.69 161 ASP A N 1
ATOM 1287 C CA . ASP A 1 161 ? -16.100 -16.077 17.470 1.00 88.69 161 ASP A CA 1
ATOM 1288 C C . ASP A 1 161 ? -16.874 -15.723 16.188 1.00 88.69 161 ASP A C 1
ATOM 1290 O O . ASP A 1 161 ? -18.100 -15.605 16.175 1.00 88.69 161 ASP A O 1
ATOM 1294 N N . LEU A 1 162 ? -16.142 -15.547 15.080 1.00 87.44 162 LEU A N 1
ATOM 1295 C CA . LEU A 1 162 ? -16.718 -15.108 13.810 1.00 87.44 162 LEU A CA 1
ATOM 1296 C C . LEU A 1 162 ? -17.828 -16.047 13.332 1.00 87.44 162 LEU A C 1
ATOM 1298 O O . LEU A 1 162 ? -17.647 -17.261 13.204 1.00 87.44 162 LEU A O 1
ATOM 1302 N N . ASN A 1 163 ? -18.972 -15.467 12.992 1.00 84.19 163 ASN A N 1
ATOM 1303 C CA . ASN A 1 163 ? -20.092 -16.207 12.432 1.00 84.19 163 ASN A CA 1
ATOM 1304 C C . ASN A 1 163 ? -19.887 -16.488 10.930 1.00 84.19 163 ASN A C 1
ATOM 1306 O O . ASN A 1 163 ? -19.141 -15.803 10.229 1.00 84.19 163 ASN A O 1
ATOM 1310 N N . THR A 1 164 ? -20.582 -17.502 10.409 1.00 81.50 164 THR A N 1
ATOM 1311 C CA . THR A 1 164 ? -20.556 -17.815 8.972 1.00 81.50 164 THR A CA 1
ATOM 1312 C C . THR A 1 164 ? -21.325 -16.762 8.176 1.00 81.50 164 THR A C 1
ATOM 1314 O O . THR A 1 164 ? -22.534 -16.612 8.362 1.00 81.50 164 THR A O 1
ATOM 1317 N N . THR A 1 165 ? -20.647 -16.081 7.252 1.00 75.62 165 THR A N 1
ATOM 1318 C CA . THR A 1 165 ? -21.246 -15.120 6.316 1.00 75.62 165 THR A CA 1
ATOM 1319 C C . THR A 1 165 ? -22.375 -15.774 5.505 1.00 75.62 165 THR A C 1
ATOM 1321 O O . THR A 1 165 ? -22.172 -16.778 4.818 1.00 75.62 165 THR A O 1
ATOM 1324 N N . LYS A 1 166 ? -23.609 -15.265 5.665 1.00 68.62 166 LYS A N 1
ATOM 1325 C CA . LYS A 1 166 ? -24.818 -15.762 4.984 1.00 68.62 166 LYS A CA 1
ATOM 1326 C C . LYS A 1 166 ? -25.205 -14.838 3.828 1.00 68.62 166 LYS A C 1
ATOM 1328 O O . LYS A 1 166 ? -25.766 -13.787 4.131 1.00 68.62 166 LYS A O 1
ATOM 1333 N N . PRO A 1 167 ? -25.060 -15.239 2.552 1.00 60.25 167 PRO A N 1
ATOM 1334 C CA . PRO A 1 167 ? -25.243 -14.327 1.428 1.00 60.25 167 PRO A CA 1
ATOM 1335 C C . PRO A 1 167 ? -26.644 -13.705 1.432 1.00 60.25 167 PRO A C 1
ATOM 1337 O O . PRO A 1 167 ? -27.640 -14.396 1.204 1.00 60.25 167 PRO A O 1
ATOM 1340 N N . LYS A 1 168 ? -26.737 -12.393 1.671 1.00 47.34 168 LYS A N 1
ATOM 1341 C CA . LYS A 1 168 ? -28.001 -11.647 1.554 1.00 47.34 168 LYS A CA 1
ATOM 1342 C C . LYS A 1 168 ? -28.164 -11.031 0.157 1.00 47.34 168 LYS A C 1
ATOM 1344 O O . LYS A 1 168 ? -27.692 -9.936 -0.130 1.00 47.34 168 LYS A O 1
ATOM 1349 N N . GLY A 1 169 ? -28.922 -11.711 -0.707 1.00 56.75 169 GLY A N 1
ATOM 1350 C CA . GLY A 1 169 ? -29.325 -11.205 -2.028 1.00 56.75 169 GLY A CA 1
ATOM 1351 C C . GLY A 1 169 ? -28.295 -11.442 -3.143 1.00 56.75 169 GLY A C 1
ATOM 1352 O O . GLY A 1 169 ? -27.523 -12.394 -3.103 1.00 56.75 169 GLY A O 1
ATOM 1353 N N . LYS A 1 170 ? -28.306 -10.599 -4.190 1.00 50.88 170 LYS A N 1
ATOM 1354 C CA . LYS A 1 170 ? -27.442 -10.745 -5.387 1.00 50.88 170 LYS A CA 1
ATOM 1355 C C . LYS A 1 170 ? -25.985 -10.297 -5.159 1.00 50.88 170 LYS A C 1
ATOM 1357 O O . LYS A 1 170 ? -25.150 -10.494 -6.039 1.00 50.88 170 LYS A O 1
ATOM 1362 N N . PHE A 1 171 ? -25.684 -9.706 -4.000 1.00 44.78 171 PHE A N 1
ATOM 1363 C CA . PHE A 1 171 ? -24.367 -9.184 -3.634 1.00 44.78 171 PHE A CA 1
ATOM 1364 C C . PHE A 1 171 ? -23.768 -10.000 -2.484 1.00 44.78 171 PHE A C 1
ATOM 1366 O O . PHE A 1 171 ? -24.430 -10.276 -1.491 1.00 44.78 171 PHE A O 1
ATOM 1373 N N . ARG A 1 172 ? -22.503 -10.404 -2.643 1.00 44.78 172 ARG A N 1
ATOM 1374 C CA . ARG A 1 172 ? -21.746 -11.234 -1.693 1.00 44.78 172 ARG A CA 1
ATOM 1375 C C . ARG A 1 172 ? -20.937 -10.374 -0.718 1.00 44.78 172 ARG A C 1
ATOM 1377 O O . ARG A 1 172 ? -19.709 -10.452 -0.718 1.00 44.78 172 ARG A O 1
ATOM 1384 N N . TYR A 1 173 ? -21.602 -9.551 0.082 1.00 45.78 173 TYR A N 1
ATOM 1385 C CA . TYR A 1 173 ? -20.962 -8.928 1.239 1.00 45.78 173 TYR A CA 1
ATOM 1386 C C . TYR A 1 173 ? -21.863 -9.139 2.442 1.00 45.78 173 TYR A C 1
ATOM 1388 O O . TYR A 1 173 ? -22.943 -8.558 2.510 1.00 45.78 173 TYR A O 1
ATOM 1396 N N . ASP A 1 174 ? -21.409 -9.981 3.364 1.00 45.25 174 ASP A N 1
ATOM 1397 C CA . ASP A 1 174 ? -22.089 -10.182 4.631 1.00 45.25 174 ASP A CA 1
ATOM 1398 C C . ASP A 1 174 ? -21.301 -9.501 5.730 1.00 45.25 174 ASP A C 1
ATOM 1400 O O . ASP A 1 174 ? -20.180 -9.867 6.078 1.00 45.25 174 ASP A O 1
ATOM 1404 N N . ALA A 1 175 ? -21.975 -8.492 6.234 1.00 39.06 175 ALA A N 1
ATOM 1405 C CA . ALA A 1 175 ? -21.909 -7.976 7.569 1.00 39.06 175 ALA A CA 1
ATOM 1406 C C . ALA A 1 175 ? -22.576 -8.987 8.526 1.00 39.06 175 ALA A C 1
ATOM 1408 O O . ALA A 1 175 ? -23.806 -9.094 8.539 1.00 39.06 175 ALA A O 1
ATOM 1409 N N . LEU A 1 176 ? -21.784 -9.758 9.272 1.00 38.53 176 LEU A N 1
ATOM 1410 C CA . LEU A 1 176 ? -22.192 -10.284 10.580 1.00 38.53 176 LEU A CA 1
ATOM 1411 C C . LEU A 1 176 ? -21.666 -9.337 11.639 1.00 38.53 176 LEU A C 1
ATOM 1413 O O . LEU A 1 176 ? -20.495 -8.926 11.472 1.00 38.53 176 LEU A O 1
#

pLDDT: mean 85.41, std 12.61, range [38.53, 98.12]

Organism: Xenopus laevis (NCBI:txid8355)

Secondary structure (DSSP, 8-state):
-PPPPPEEEEEEE-GGG-EEEEEEPPTT--S-EEEEEEEEEEETTEEEEEEEEESSSEEEE----TTSEEEEEEEEEETT--S-PPPPPPPEEEETTS-EEESSS----TT--EEEEEE--BTTB---GGG---EETTTEEPPGGGEEE-SSSEEEEEE-SPPPP---TTS-----

Foldseek 3Di:
DEDAFFADWDWDQAPPRKIKIFTHDPPPDPAFKKKKKWKFWPDPPDGDIDIDIGRHRIDIHNPDDALTKMKMWMWIDHPVNPDDIHDIDPIDIDRNQDKHKPPPDDDDDAQAKDKMKIFHDHNSHFAPQVVDWDDQPVPRTDDPVQKGDPDSGMIMGMDGRDHDFDDDPPDRDDGD

InterPro domains:
  IPR003961 Fibronectin type III [PS50853] (5-96)
  IPR003961 Fibronectin type III [cd00063] (3-89)
  IPR010457 Immunoglobulin C2-set-like, ligand-binding [PF06328] (97-166)
  IPR013783 Immunoglobulin-like fold [G3DSA:2.60.40.10] (1-96)
  IPR013783 Immunoglobulin-like fold [G3DSA:2.60.40.10] (97-169)
  IPR036116 Fibronectin type III superfamily [SSF49265] (1-93)